Protein AF-A0A962VUH9-F1 (afdb_monomer)

Sequence (78 aa):
MSKQVQKKAAPRVDVCSLEADMAFFEARLSLAGEADDTVYQRAQIKTYQTLGRLLGETLKTLRLQPRPKQGNGGPATA

pLDDT: mean 78.01, std 18.22, range [40.44, 97.56]

Solvent-accessible surface area (backbone atoms only — not comparable to full-atom values): 5069 Å² total; per-residue (Å²): 137,85,82,79,78,80,78,76,75,75,86,77,82,53,68,68,62,54,51,50,53,43,53,50,38,52,55,54,49,60,56,61,71,80,53,80,95,40,76,66,54,56,50,50,49,53,49,43,54,53,50,45,51,57,50,50,54,50,50,52,53,60,70,69,48,76,74,76,76,77,75,88,75,77,82,79,86,127

Foldseek 3Di:
DDDDDPPPDDPDDDLVVLVVLLVVLVVLLVVLVVDDDDPVSVVSNVVSVVVNVVSVVVSVVVVPDDDPPPDDDDDDDD

Structure (mmCIF, N/CA/C/O backbone):
data_AF-A0A962VUH9-F1
#
_entry.id   AF-A0A962VUH9-F1
#
loop_
_atom_site.group_PDB
_atom_site.id
_atom_site.type_symbol
_atom_site.label_atom_id
_atom_site.label_alt_id
_atom_site.label_comp_id
_atom_site.label_asym_id
_atom_site.label_entity_id
_atom_site.label_seq_id
_atom_site.pdbx_PDB_ins_code
_atom_site.Cartn_x
_atom_site.Cartn_y
_atom_site.Cartn_z
_atom_site.occupancy
_atom_site.B_iso_or_equiv
_atom_site.auth_seq_id
_atom_site.auth_comp_id
_atom_site.auth_asym_id
_atom_site.auth_atom_id
_atom_site.pdbx_PDB_model_num
ATOM 1 N N . MET A 1 1 ? -34.489 32.631 18.826 1.00 40.44 1 MET A N 1
ATOM 2 C CA . MET A 1 1 ? -34.190 31.760 17.665 1.00 40.44 1 MET A CA 1
ATOM 3 C C . MET A 1 1 ? -32.820 31.128 17.873 1.00 40.44 1 MET A C 1
ATOM 5 O O . MET A 1 1 ? -31.808 31.776 17.633 1.00 40.44 1 MET A O 1
ATOM 9 N N . SER A 1 2 ? -32.776 29.907 18.403 1.00 44.75 2 SER A N 1
ATOM 10 C CA . SER A 1 2 ? -31.527 29.232 18.778 1.00 44.75 2 SER A CA 1
ATOM 11 C C . SER A 1 2 ? -30.979 28.454 17.582 1.00 44.75 2 SER A C 1
ATOM 13 O O . SER A 1 2 ? -31.601 27.497 17.127 1.00 44.75 2 SER A O 1
ATOM 15 N N . LYS A 1 3 ? -29.832 28.879 17.042 1.00 48.69 3 LYS A N 1
ATOM 16 C CA . LYS A 1 3 ? -29.152 28.195 15.935 1.00 48.69 3 LYS A CA 1
ATOM 17 C C . LYS A 1 3 ? -28.472 26.931 16.474 1.00 48.69 3 LYS A C 1
ATOM 19 O O . LYS A 1 3 ? -27.420 27.022 17.100 1.00 48.69 3 LYS A O 1
ATOM 24 N N . GLN A 1 4 ? -29.070 25.759 16.255 1.00 54.69 4 GLN A N 1
ATOM 25 C CA . GLN A 1 4 ? -28.375 24.490 16.478 1.00 54.69 4 GLN A CA 1
ATOM 26 C C . GLN A 1 4 ? -27.276 24.334 15.422 1.00 54.69 4 GLN A C 1
ATOM 28 O O . GLN A 1 4 ? -27.548 24.149 14.238 1.00 54.69 4 GLN A O 1
ATOM 33 N N . VAL A 1 5 ? -26.021 24.423 15.857 1.00 56.03 5 VAL A N 1
ATOM 34 C CA . VAL A 1 5 ? -24.855 24.100 15.033 1.00 56.03 5 VAL A CA 1
ATOM 35 C C . VAL A 1 5 ? -24.810 22.580 14.891 1.00 56.03 5 VAL A C 1
ATOM 37 O O . VAL A 1 5 ? -24.423 21.869 15.819 1.00 56.03 5 VAL A O 1
ATOM 40 N N . GLN A 1 6 ? -25.247 22.072 13.739 1.00 56.84 6 GLN A N 1
ATOM 41 C CA . GLN A 1 6 ? -25.100 20.665 13.374 1.00 56.84 6 GLN A CA 1
ATOM 42 C C . GLN A 1 6 ? -23.604 20.328 13.317 1.00 56.84 6 GLN A C 1
ATOM 44 O O . GLN A 1 6 ? -22.899 20.694 12.376 1.00 56.84 6 GLN A O 1
ATOM 49 N N . LYS A 1 7 ? -23.098 19.639 14.346 1.00 56.94 7 LYS A N 1
ATOM 50 C CA . LYS A 1 7 ? -21.763 19.034 14.320 1.00 56.94 7 LYS A CA 1
ATOM 51 C C . LYS A 1 7 ? -21.767 17.954 13.236 1.00 56.94 7 LYS A C 1
ATOM 53 O O . LYS A 1 7 ? -22.298 16.870 13.460 1.00 56.94 7 LYS A O 1
ATOM 58 N N . LYS A 1 8 ? -21.198 18.251 12.062 1.00 54.25 8 LYS A N 1
ATOM 59 C CA . LYS A 1 8 ? -20.894 17.237 11.041 1.00 54.25 8 LYS A CA 1
ATOM 60 C C . LYS A 1 8 ? -20.033 16.162 11.702 1.00 54.25 8 LYS A C 1
ATOM 62 O O . LYS A 1 8 ? -18.906 16.439 12.106 1.00 54.25 8 LYS A O 1
ATOM 67 N N . ALA A 1 9 ? -20.590 14.965 11.865 1.00 59.66 9 ALA A N 1
ATOM 68 C CA . ALA A 1 9 ? -19.835 13.816 12.331 1.00 59.66 9 ALA A CA 1
ATOM 69 C C . ALA A 1 9 ? -18.687 13.583 11.344 1.00 59.66 9 ALA A C 1
ATOM 71 O O . ALA A 1 9 ? -18.921 13.475 10.139 1.00 59.66 9 ALA A O 1
ATOM 72 N N . ALA A 1 10 ? -17.452 13.566 11.846 1.00 59.72 10 ALA A N 1
ATOM 73 C CA . ALA A 1 10 ? -16.303 13.206 11.032 1.00 59.72 10 ALA A CA 1
ATOM 74 C C . ALA A 1 10 ? -16.556 11.822 10.405 1.00 59.72 10 ALA A C 1
ATOM 76 O O . ALA A 1 10 ? -17.100 10.951 11.099 1.00 59.72 10 ALA A O 1
ATOM 77 N N . PRO A 1 11 ? -16.207 11.613 9.122 1.00 61.94 11 PRO A N 1
ATOM 78 C CA . PRO A 1 11 ? -16.339 10.305 8.502 1.00 61.94 11 PRO A CA 1
ATOM 79 C C . PRO A 1 11 ? -15.549 9.302 9.342 1.00 61.94 11 PRO A C 1
ATOM 81 O O . PRO A 1 11 ? -14.335 9.425 9.505 1.00 61.94 11 PRO A O 1
ATOM 84 N N . ARG A 1 12 ? -16.262 8.350 9.952 1.00 68.81 12 ARG A N 1
ATOM 85 C CA . ARG A 1 12 ? -15.627 7.252 10.675 1.00 68.81 12 ARG A CA 1
ATOM 86 C C . ARG A 1 12 ? -15.009 6.354 9.620 1.00 68.81 12 ARG A C 1
ATOM 88 O O . ARG A 1 12 ? -15.731 5.775 8.815 1.00 68.81 12 ARG A O 1
ATOM 95 N N . VAL A 1 13 ? -13.687 6.295 9.604 1.00 72.00 13 VAL A N 1
ATOM 96 C CA . VAL A 1 13 ? -12.961 5.350 8.765 1.00 72.00 13 VAL A CA 1
ATOM 97 C C . VAL A 1 13 ? -13.283 3.947 9.277 1.00 72.00 13 VAL A C 1
ATOM 99 O O . VAL A 1 13 ? -13.048 3.651 10.450 1.00 72.00 13 VAL A O 1
ATOM 102 N N . ASP A 1 14 ? -13.892 3.129 8.423 1.00 83.88 14 ASP A N 1
ATOM 103 C CA . ASP A 1 14 ? -14.255 1.757 8.761 1.00 83.88 14 ASP A CA 1
ATOM 104 C C . ASP A 1 14 ? -13.033 0.835 8.678 1.00 83.88 14 ASP A C 1
ATOM 106 O O . ASP A 1 14 ? -12.220 0.942 7.759 1.00 83.88 14 ASP A O 1
ATOM 110 N N . VAL A 1 15 ? -12.907 -0.074 9.647 1.00 86.06 15 VAL A N 1
ATOM 111 C CA . VAL A 1 15 ? -11.765 -0.994 9.748 1.00 86.06 15 VAL A CA 1
ATOM 112 C C . VAL A 1 15 ? -11.720 -1.924 8.537 1.00 86.06 15 VAL A C 1
ATOM 114 O O . VAL A 1 15 ? -10.640 -2.127 7.988 1.00 86.06 15 VAL A O 1
ATOM 117 N N . CYS A 1 16 ? -12.872 -2.422 8.074 1.00 88.38 16 CYS A 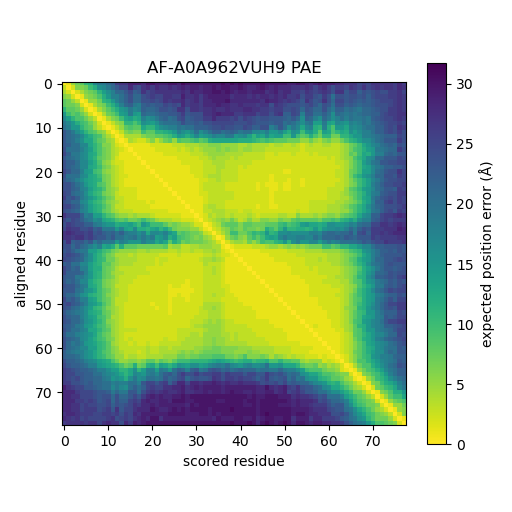N 1
ATOM 118 C CA . CYS A 1 16 ? -12.932 -3.324 6.924 1.00 88.38 16 CYS A CA 1
ATOM 119 C C . CYS A 1 16 ? -12.465 -2.633 5.636 1.00 88.38 16 CYS A C 1
ATOM 121 O O . CYS A 1 16 ? -11.750 -3.243 4.843 1.00 88.38 16 CYS A O 1
ATOM 123 N N . SER A 1 17 ? -12.807 -1.355 5.438 1.00 90.12 17 SER A N 1
ATOM 124 C CA . SER A 1 17 ? -12.314 -0.584 4.288 1.00 90.12 17 SER A CA 1
ATOM 125 C C . SER A 1 17 ? -10.788 -0.465 4.286 1.00 90.12 17 SER A C 1
ATOM 127 O O . SER A 1 17 ? -10.162 -0.661 3.249 1.00 90.12 17 SER A O 1
ATOM 129 N N . LEU A 1 18 ? -10.169 -0.215 5.445 1.00 91.38 18 LEU A N 1
ATOM 130 C CA . LEU A 1 18 ? -8.705 -0.138 5.538 1.00 91.38 18 LEU A CA 1
ATOM 131 C C . LEU A 1 18 ? -8.027 -1.502 5.350 1.00 91.38 18 LEU A C 1
ATOM 133 O O . LEU A 1 18 ? -6.927 -1.579 4.808 1.00 91.38 18 LEU A O 1
ATOM 137 N N . GLU A 1 19 ? -8.661 -2.585 5.799 1.00 92.75 19 GLU A N 1
ATOM 138 C CA . GLU A 1 19 ? -8.173 -3.945 5.553 1.00 92.75 19 GLU A CA 1
ATOM 139 C C . GLU A 1 19 ? -8.232 -4.305 4.061 1.00 92.75 19 GLU A C 1
ATOM 141 O O . GLU A 1 19 ? -7.297 -4.917 3.543 1.00 92.75 19 GLU A O 1
ATOM 146 N N . ALA A 1 20 ? -9.277 -3.869 3.352 1.00 94.81 20 ALA A N 1
ATOM 147 C CA . ALA A 1 20 ? -9.380 -4.031 1.905 1.00 94.81 20 ALA A CA 1
ATOM 148 C C . ALA A 1 20 ? -8.276 -3.260 1.158 1.00 94.81 20 ALA A C 1
ATOM 150 O O . ALA A 1 20 ? -7.645 -3.817 0.258 1.00 94.81 20 ALA A O 1
ATOM 151 N N . ASP A 1 21 ? -7.988 -2.020 1.565 1.00 95.31 21 ASP A N 1
ATOM 152 C CA . ASP A 1 21 ? -6.886 -1.227 1.003 1.00 95.31 21 ASP A CA 1
ATOM 153 C C . ASP A 1 21 ? -5.525 -1.907 1.229 1.00 95.31 21 ASP A C 1
ATOM 155 O O . ASP A 1 21 ? -4.696 -1.973 0.319 1.00 95.31 21 ASP A O 1
ATOM 159 N N . MET A 1 22 ? -5.302 -2.478 2.420 1.00 95.38 22 MET A N 1
ATOM 160 C CA . MET A 1 22 ? -4.103 -3.271 2.706 1.00 95.38 22 MET A CA 1
ATOM 161 C C . MET A 1 22 ? -3.968 -4.476 1.769 1.00 95.38 22 MET A C 1
ATOM 163 O O . MET A 1 22 ? -2.910 -4.657 1.165 1.00 95.38 22 MET A O 1
ATOM 167 N N . ALA A 1 23 ? -5.032 -5.268 1.617 1.00 95.88 23 ALA A N 1
ATOM 168 C CA . ALA A 1 23 ? -5.028 -6.431 0.733 1.00 95.88 23 ALA A CA 1
ATOM 169 C C . ALA A 1 23 ? -4.748 -6.033 -0.728 1.00 95.88 23 ALA A C 1
ATOM 171 O O . ALA A 1 23 ? -4.012 -6.721 -1.438 1.00 95.88 23 ALA A O 1
ATOM 172 N N . PHE A 1 24 ? -5.276 -4.888 -1.172 1.00 96.00 24 PHE A N 1
ATOM 173 C CA . PHE A 1 24 ? -4.984 -4.341 -2.494 1.00 96.00 24 PHE A CA 1
ATOM 174 C C . PHE A 1 24 ? -3.501 -3.971 -2.658 1.00 96.00 24 PHE A C 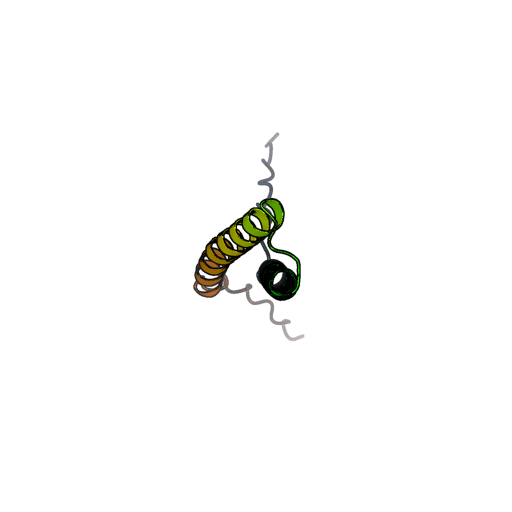1
ATOM 176 O O . PHE A 1 24 ? -2.892 -4.312 -3.677 1.00 96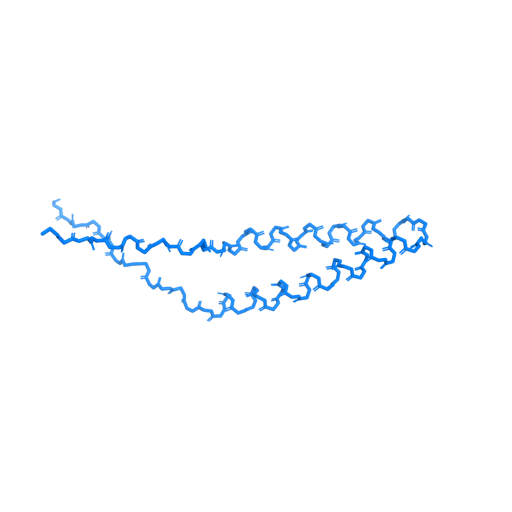.00 24 PHE A O 1
ATOM 183 N N . PHE A 1 25 ? -2.893 -3.304 -1.671 1.00 95.81 25 PHE A N 1
ATOM 184 C CA . PHE A 1 25 ? -1.468 -2.957 -1.724 1.00 95.81 25 PHE A CA 1
ATOM 185 C C . PHE A 1 25 ? -0.580 -4.201 -1.776 1.00 95.81 25 PHE A C 1
ATOM 187 O O . PHE A 1 25 ? 0.359 -4.238 -2.570 1.00 95.81 25 PHE A O 1
ATOM 194 N N . GLU A 1 26 ? -0.892 -5.224 -0.979 1.00 94.56 26 GLU A N 1
ATOM 195 C CA . GLU A 1 26 ? -0.170 -6.499 -0.984 1.00 94.56 26 GLU A CA 1
ATOM 196 C C . GLU A 1 26 ? -0.254 -7.182 -2.351 1.00 94.56 26 GLU A C 1
ATOM 198 O O . GLU A 1 26 ? 0.781 -7.494 -2.939 1.00 94.56 26 GLU A O 1
ATOM 203 N N . ALA A 1 27 ? -1.457 -7.303 -2.922 1.00 94.94 27 ALA A N 1
ATOM 204 C CA . ALA A 1 27 ? -1.641 -7.866 -4.258 1.00 94.94 27 ALA A CA 1
ATOM 205 C C . ALA A 1 27 ? -0.854 -7.089 -5.330 1.00 94.94 27 ALA A C 1
ATOM 207 O O . ALA A 1 27 ? -0.237 -7.682 -6.221 1.00 94.94 27 ALA A O 1
ATOM 208 N N . ARG A 1 28 ? -0.830 -5.752 -5.238 1.00 92.75 28 ARG A N 1
ATOM 209 C CA . ARG A 1 28 ? -0.095 -4.905 -6.184 1.00 92.75 28 ARG A CA 1
ATOM 210 C C . ARG A 1 28 ? 1.419 -5.080 -6.063 1.00 92.75 28 ARG A C 1
ATOM 212 O O . ARG A 1 28 ? 2.098 -5.098 -7.089 1.00 92.75 28 ARG A O 1
ATOM 219 N N . LEU A 1 29 ? 1.935 -5.222 -4.842 1.00 92.56 29 LEU A N 1
ATOM 220 C CA . LEU A 1 29 ? 3.349 -5.492 -4.579 1.00 92.56 29 LEU A CA 1
ATOM 221 C C . LEU A 1 29 ? 3.766 -6.881 -5.068 1.00 92.56 29 LEU A C 1
ATOM 223 O O . LEU A 1 29 ? 4.824 -6.994 -5.681 1.00 92.56 29 LEU A O 1
ATOM 227 N N . SER A 1 30 ? 2.931 -7.906 -4.870 1.00 91.00 30 SER A N 1
ATOM 228 C CA . SER A 1 30 ? 3.176 -9.252 -5.403 1.00 91.00 30 SER A CA 1
ATOM 229 C C . SER A 1 30 ? 3.271 -9.248 -6.927 1.00 91.00 30 SER A C 1
ATOM 231 O O . SER A 1 30 ? 4.182 -9.847 -7.485 1.00 91.00 30 SER A O 1
ATOM 233 N N . LEU A 1 31 ? 2.389 -8.510 -7.609 1.00 88.38 31 LEU A N 1
ATOM 234 C CA . LEU A 1 31 ? 2.427 -8.395 -9.069 1.00 88.38 31 LEU A CA 1
ATOM 235 C C . LEU A 1 31 ? 3.655 -7.619 -9.573 1.00 88.38 31 LEU A C 1
ATOM 237 O O . LEU A 1 31 ? 4.182 -7.909 -10.642 1.00 88.38 31 LEU A O 1
ATOM 241 N N . ALA A 1 32 ? 4.122 -6.628 -8.811 1.00 84.19 32 ALA A N 1
ATOM 242 C CA . ALA A 1 32 ? 5.306 -5.845 -9.157 1.00 84.19 32 ALA A CA 1
ATOM 243 C C . ALA A 1 32 ? 6.630 -6.618 -8.984 1.00 84.19 32 ALA A C 1
ATOM 245 O O . ALA A 1 32 ? 7.675 -6.074 -9.322 1.00 84.19 32 ALA A O 1
ATOM 246 N N . GLY A 1 33 ? 6.625 -7.848 -8.464 1.00 71.56 33 GLY A N 1
ATOM 247 C CA . GLY A 1 33 ? 7.808 -8.719 -8.463 1.00 71.56 33 GLY A CA 1
ATOM 248 C C . GLY A 1 33 ? 8.065 -9.411 -9.808 1.00 71.56 33 GLY A C 1
ATOM 249 O O . GLY A 1 33 ? 9.196 -9.792 -10.083 1.00 71.56 33 GLY A O 1
ATOM 250 N N . GLU A 1 34 ? 7.036 -9.522 -10.652 1.00 74.44 34 GLU A N 1
ATOM 251 C CA . GLU A 1 34 ? 7.047 -10.326 -11.886 1.00 74.44 34 GLU A CA 1
ATOM 252 C C . GLU A 1 34 ? 7.347 -9.507 -13.159 1.00 74.44 34 GLU A C 1
ATOM 254 O O . GLU A 1 34 ? 7.442 -10.064 -14.250 1.00 74.44 34 GLU A O 1
ATOM 259 N N . ALA A 1 35 ? 7.459 -8.179 -13.049 1.00 68.56 35 ALA A N 1
ATOM 260 C CA . ALA A 1 35 ? 7.625 -7.261 -14.182 1.00 68.56 35 ALA A CA 1
ATOM 261 C C . ALA A 1 35 ? 9.039 -6.654 -14.263 1.00 68.56 35 ALA A C 1
ATOM 263 O O . ALA A 1 35 ? 9.744 -6.582 -13.255 1.00 68.56 35 ALA A O 1
ATOM 264 N N . ASP A 1 36 ? 9.424 -6.164 -15.448 1.00 71.88 36 ASP A N 1
ATOM 265 C CA . ASP A 1 36 ? 10.740 -5.571 -15.731 1.00 71.88 36 ASP A CA 1
ATOM 266 C C . ASP A 1 36 ? 11.111 -4.423 -14.773 1.00 71.88 36 ASP A C 1
ATOM 268 O O . ASP A 1 36 ? 10.319 -3.516 -14.523 1.00 71.88 36 ASP A O 1
ATOM 272 N N . ASP A 1 37 ? 12.352 -4.402 -14.274 1.00 80.31 37 ASP A N 1
ATOM 273 C CA . ASP A 1 37 ? 12.803 -3.446 -13.252 1.00 80.31 37 ASP A CA 1
ATOM 274 C C . ASP A 1 37 ? 12.957 -2.000 -13.779 1.00 80.31 37 ASP A C 1
ATOM 276 O O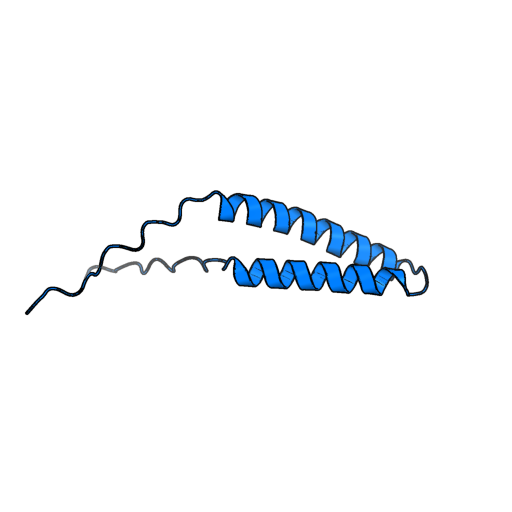 . ASP A 1 37 ? 14.049 -1.496 -14.073 1.00 80.31 37 ASP A O 1
ATOM 280 N N . THR A 1 38 ? 11.833 -1.288 -13.873 1.00 90.00 38 THR A N 1
ATOM 281 C CA . THR A 1 38 ? 11.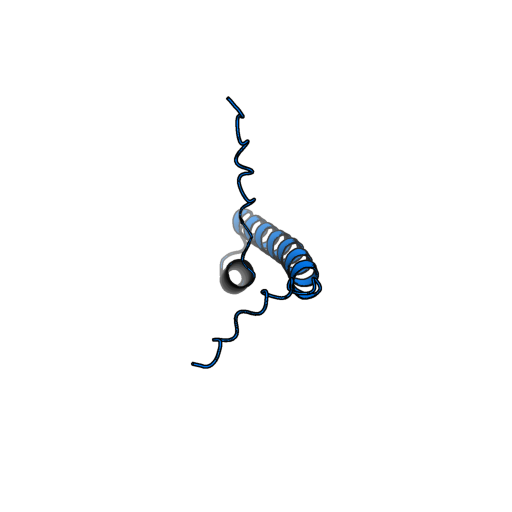779 0.124 -14.271 1.00 90.00 38 THR A CA 1
ATOM 282 C C . THR A 1 38 ? 11.865 1.076 -13.073 1.00 90.00 38 THR A C 1
ATOM 284 O O . THR A 1 38 ? 11.440 0.775 -11.956 1.00 90.00 38 THR A O 1
ATOM 287 N N . VAL A 1 39 ? 12.343 2.307 -13.309 1.00 92.69 39 VAL A N 1
ATOM 288 C CA . VAL A 1 39 ? 12.341 3.380 -12.289 1.00 92.69 39 VAL A CA 1
ATOM 289 C C . VAL A 1 39 ? 10.930 3.622 -11.739 1.00 92.69 39 VAL A C 1
ATOM 291 O O . VAL A 1 39 ? 10.756 3.825 -10.537 1.00 92.69 39 VAL A O 1
ATOM 294 N N . TYR A 1 40 ? 9.923 3.571 -12.612 1.00 90.62 40 TYR A N 1
ATOM 295 C CA . TYR A 1 40 ? 8.524 3.753 -12.240 1.00 90.62 40 TYR A CA 1
ATOM 296 C C . TYR A 1 40 ? 8.020 2.637 -11.320 1.00 90.62 40 TYR A C 1
ATOM 298 O O . TYR A 1 40 ? 7.373 2.912 -10.311 1.00 90.62 40 TYR A O 1
ATOM 306 N N . GLN A 1 41 ? 8.370 1.386 -11.612 1.00 91.00 41 GLN A N 1
ATOM 307 C CA . GLN A 1 41 ? 8.012 0.243 -10.778 1.00 91.00 41 GLN A CA 1
ATOM 308 C C . GLN A 1 41 ? 8.672 0.312 -9.403 1.00 91.00 41 GLN A C 1
ATOM 310 O O . GLN A 1 41 ? 7.994 0.143 -8.392 1.00 91.00 41 GLN A O 1
ATOM 315 N N . ARG A 1 42 ? 9.957 0.682 -9.335 1.00 91.81 42 ARG A N 1
ATOM 316 C CA . ARG A 1 42 ? 10.633 0.930 -8.051 1.00 91.81 42 ARG A CA 1
ATOM 317 C C . ARG A 1 42 ? 9.948 2.030 -7.241 1.00 91.81 42 ARG A C 1
ATOM 319 O O . ARG A 1 42 ? 9.847 1.914 -6.020 1.00 91.81 42 ARG A O 1
ATOM 326 N N . ALA A 1 43 ? 9.468 3.086 -7.899 1.00 93.81 43 ALA A N 1
ATOM 327 C CA . ALA A 1 43 ? 8.691 4.130 -7.241 1.00 93.81 43 ALA A CA 1
ATOM 328 C C . ALA A 1 43 ? 7.343 3.594 -6.730 1.00 93.81 43 ALA A C 1
ATOM 330 O O . ALA A 1 43 ? 7.032 3.802 -5.561 1.00 93.81 43 ALA A O 1
ATOM 331 N N . GLN A 1 44 ? 6.596 2.839 -7.547 1.00 93.31 44 GLN A N 1
ATOM 332 C CA . GLN A 1 44 ? 5.343 2.204 -7.122 1.00 93.31 44 GLN A CA 1
ATOM 333 C C . GLN A 1 44 ? 5.543 1.284 -5.914 1.00 93.31 44 GLN A C 1
ATOM 335 O O . GLN A 1 44 ? 4.796 1.390 -4.942 1.00 93.31 44 GLN A O 1
ATOM 340 N N . ILE A 1 45 ? 6.565 0.424 -5.939 1.00 94.12 45 ILE A N 1
ATOM 341 C CA . ILE A 1 45 ? 6.886 -0.479 -4.828 1.00 94.12 45 ILE A CA 1
ATOM 342 C C . ILE A 1 45 ? 7.123 0.324 -3.548 1.00 94.12 45 ILE A C 1
ATOM 344 O O . ILE A 1 45 ? 6.495 0.046 -2.526 1.00 94.12 45 ILE A O 1
ATOM 348 N N . LYS A 1 46 ? 7.963 1.368 -3.606 1.00 95.50 46 LYS A N 1
ATOM 349 C CA . LYS A 1 46 ? 8.205 2.249 -2.453 1.00 95.50 46 LYS A CA 1
ATOM 350 C C . LYS A 1 46 ? 6.912 2.884 -1.950 1.00 95.50 46 LYS A C 1
ATOM 352 O O . LYS A 1 46 ? 6.666 2.869 -0.748 1.00 95.50 46 LYS A O 1
ATOM 357 N N . THR A 1 47 ? 6.069 3.394 -2.846 1.00 96.12 47 THR A N 1
ATOM 358 C CA . THR A 1 47 ? 4.786 4.006 -2.482 1.00 96.12 47 THR A CA 1
ATOM 359 C C . THR A 1 47 ? 3.888 3.027 -1.733 1.00 96.12 47 THR A C 1
ATOM 361 O O . THR A 1 47 ? 3.457 3.338 -0.624 1.00 96.12 47 THR A O 1
ATOM 364 N N . TYR A 1 48 ? 3.632 1.838 -2.282 1.00 96.56 48 TYR A N 1
ATOM 365 C CA . TYR A 1 48 ? 2.727 0.871 -1.653 1.00 96.56 48 TYR A CA 1
ATOM 366 C C . TYR A 1 48 ? 3.290 0.297 -0.349 1.00 96.56 48 TYR A C 1
ATOM 368 O O . TYR A 1 48 ? 2.537 0.105 0.603 1.00 96.56 48 TYR A O 1
ATOM 376 N N . GLN A 1 49 ? 4.610 0.116 -0.246 1.00 95.88 49 GLN A N 1
ATOM 377 C CA . GLN A 1 49 ? 5.256 -0.259 1.016 1.00 95.88 49 GLN A CA 1
ATOM 378 C C . GLN A 1 49 ? 5.092 0.821 2.093 1.00 95.88 49 GLN A C 1
ATOM 380 O O . GLN A 1 49 ? 4.782 0.510 3.246 1.00 95.88 49 GLN A O 1
ATOM 385 N N . THR A 1 50 ? 5.291 2.096 1.741 1.00 97.56 50 THR A N 1
ATOM 386 C CA . THR A 1 50 ? 5.114 3.210 2.681 1.00 97.56 50 THR A CA 1
ATOM 387 C C . THR A 1 50 ? 3.657 3.339 3.117 1.00 97.56 50 THR A C 1
ATOM 389 O O . THR A 1 50 ? 3.395 3.438 4.315 1.00 97.56 50 THR A O 1
ATOM 392 N N . LEU A 1 51 ? 2.711 3.283 2.176 1.00 96.81 51 LEU A N 1
ATOM 393 C CA . LEU A 1 51 ? 1.281 3.350 2.479 1.00 96.81 51 LEU A CA 1
ATOM 394 C C . LEU A 1 51 ? 0.833 2.182 3.365 1.00 96.81 51 LEU A C 1
ATOM 396 O O . LEU A 1 51 ? 0.176 2.416 4.376 1.00 96.81 51 LEU A O 1
ATOM 400 N N . GLY A 1 52 ? 1.250 0.951 3.054 1.00 96.38 52 GLY A N 1
ATOM 401 C CA . GLY A 1 52 ? 0.939 -0.228 3.865 1.00 96.38 52 GLY A CA 1
ATOM 402 C C . GLY A 1 52 ? 1.448 -0.114 5.304 1.00 96.38 52 GLY A C 1
ATOM 403 O O . GLY A 1 52 ? 0.728 -0.455 6.241 1.00 96.38 52 GLY A O 1
ATOM 404 N N . ARG A 1 53 ? 2.651 0.444 5.515 1.00 96.19 53 ARG A N 1
ATOM 405 C CA . ARG A 1 53 ? 3.192 0.680 6.865 1.00 96.19 53 ARG A CA 1
ATOM 406 C C . ARG A 1 53 ? 2.336 1.666 7.662 1.00 96.19 53 ARG A C 1
ATOM 408 O O . ARG A 1 53 ? 1.931 1.346 8.778 1.00 96.19 53 ARG A O 1
ATOM 415 N N . LEU A 1 54 ? 2.047 2.834 7.085 1.00 95.44 54 LEU A N 1
ATOM 416 C CA . LEU A 1 54 ? 1.246 3.880 7.735 1.00 95.44 54 LEU A CA 1
ATOM 417 C C . LEU A 1 54 ? -0.174 3.386 8.048 1.00 95.44 54 LEU A C 1
ATOM 419 O O . LEU A 1 54 ? -0.719 3.633 9.129 1.00 95.44 54 LEU A O 1
ATOM 423 N N . LEU A 1 55 ? -0.767 2.643 7.113 1.00 94.12 55 LEU A N 1
ATOM 424 C CA . LEU A 1 55 ? -2.103 2.089 7.274 1.00 94.12 55 LEU A CA 1
ATOM 425 C C . LEU A 1 55 ? -2.136 0.981 8.332 1.00 94.12 55 LEU A C 1
ATOM 427 O O . LEU A 1 55 ? -3.042 0.948 9.163 1.00 94.12 55 LEU A O 1
ATOM 431 N N . GLY A 1 56 ? -1.110 0.129 8.374 1.00 92.31 56 GLY A N 1
ATOM 432 C CA . GLY A 1 56 ? -0.949 -0.896 9.403 1.00 92.31 56 GLY A CA 1
ATOM 433 C C . GLY A 1 56 ? -0.813 -0.313 10.815 1.00 92.31 56 GLY A C 1
ATOM 434 O O . GLY A 1 56 ? -1.401 -0.842 11.760 1.00 92.31 56 GLY A O 1
ATOM 435 N N . GLU A 1 57 ? -0.089 0.797 10.982 1.00 92.50 57 GLU A N 1
ATOM 436 C CA . GLU A 1 57 ? -0.008 1.533 12.256 1.00 92.50 57 GLU A CA 1
ATOM 437 C C . GLU A 1 57 ? -1.365 2.127 12.666 1.00 92.50 57 GLU A C 1
ATOM 439 O O . GLU A 1 57 ? -1.780 2.031 13.829 1.00 92.50 57 GLU A O 1
ATOM 444 N N . THR A 1 58 ? -2.101 2.662 11.691 1.00 90.38 58 THR A N 1
ATOM 445 C CA . THR A 1 58 ? -3.459 3.183 11.893 1.00 90.38 58 THR A CA 1
ATOM 446 C C . THR A 1 58 ? -4.412 2.069 12.334 1.00 90.38 58 THR A C 1
ATOM 448 O O . THR A 1 58 ? -5.114 2.213 13.335 1.00 90.38 58 THR A O 1
ATOM 451 N N . LEU A 1 59 ? -4.387 0.916 11.662 1.00 89.25 59 LEU A N 1
ATOM 452 C CA . LEU A 1 59 ? -5.212 -0.246 12.000 1.00 89.25 59 LEU A CA 1
ATOM 453 C C . LEU A 1 59 ? -4.893 -0.813 13.383 1.00 89.25 59 LEU A C 1
ATOM 455 O O . LEU A 1 59 ? -5.812 -1.156 14.125 1.00 89.25 59 LEU A O 1
ATOM 459 N N . LYS A 1 60 ? -3.614 -0.880 13.771 1.00 89.19 60 LYS A N 1
ATOM 460 C CA . LYS A 1 60 ? -3.227 -1.271 15.138 1.00 89.19 60 LYS A CA 1
ATOM 461 C C . LYS A 1 60 ? -3.861 -0.343 16.170 1.00 89.19 60 LYS A C 1
ATOM 463 O O . LYS A 1 60 ? -4.466 -0.821 17.124 1.00 89.19 60 LYS A O 1
ATOM 468 N N . THR A 1 61 ? -3.786 0.966 15.944 1.00 87.75 61 THR A N 1
ATOM 469 C CA . THR A 1 61 ? -4.400 1.966 16.829 1.00 87.75 61 THR A CA 1
ATOM 470 C C . THR A 1 61 ? -5.917 1.792 16.908 1.00 87.75 61 THR A C 1
ATOM 472 O O . THR A 1 61 ? -6.478 1.776 18.000 1.00 87.75 61 THR A O 1
ATOM 475 N N . LEU A 1 62 ? -6.587 1.601 15.768 1.00 84.88 62 LEU A N 1
ATOM 476 C CA . LEU A 1 62 ? -8.040 1.421 15.706 1.00 84.88 62 LEU A CA 1
ATOM 477 C C . LEU A 1 62 ? -8.512 0.111 16.353 1.00 84.88 62 LEU A C 1
ATOM 479 O O . LEU A 1 62 ? -9.566 0.097 16.980 1.00 84.88 62 LEU A O 1
ATOM 483 N N . ARG A 1 63 ? -7.739 -0.976 16.250 1.00 82.69 63 ARG A N 1
ATOM 484 C CA . ARG A 1 63 ? -8.059 -2.265 16.892 1.00 82.69 63 ARG A CA 1
ATOM 485 C C . ARG A 1 63 ? -7.880 -2.234 18.412 1.00 82.69 63 ARG A C 1
ATOM 487 O O . ARG A 1 63 ? -8.575 -2.963 19.112 1.00 82.69 63 ARG A O 1
ATOM 494 N N . LEU A 1 64 ? -6.961 -1.408 18.916 1.00 82.19 64 LEU A N 1
ATOM 495 C CA . LEU A 1 64 ? -6.721 -1.225 20.352 1.00 82.19 64 LEU A CA 1
ATOM 496 C C . LEU A 1 64 ? -7.710 -0.250 21.007 1.00 82.19 64 LEU A C 1
ATOM 498 O O . LEU A 1 64 ? -7.836 -0.243 22.231 1.00 82.19 64 LEU A O 1
ATOM 502 N N . GLN A 1 65 ? -8.421 0.560 20.219 1.00 72.88 65 GLN A N 1
ATOM 503 C CA . GLN A 1 65 ? -9.494 1.407 20.729 1.00 72.88 65 GLN A CA 1
ATOM 504 C C . GLN A 1 65 ? -10.639 0.514 21.237 1.00 72.88 65 GLN A C 1
ATOM 506 O O . GLN A 1 65 ? -11.190 -0.279 20.466 1.00 72.88 65 GLN A O 1
ATOM 511 N N . PRO A 1 66 ? -11.046 0.633 22.515 1.00 58.84 66 PRO A N 1
ATOM 512 C CA . PRO A 1 66 ? -12.255 -0.018 22.989 1.00 58.84 66 PRO A CA 1
ATOM 513 C C . PRO A 1 66 ? -13.411 0.467 22.120 1.00 58.84 66 PRO A C 1
ATOM 515 O O . PRO A 1 66 ? -13.624 1.678 2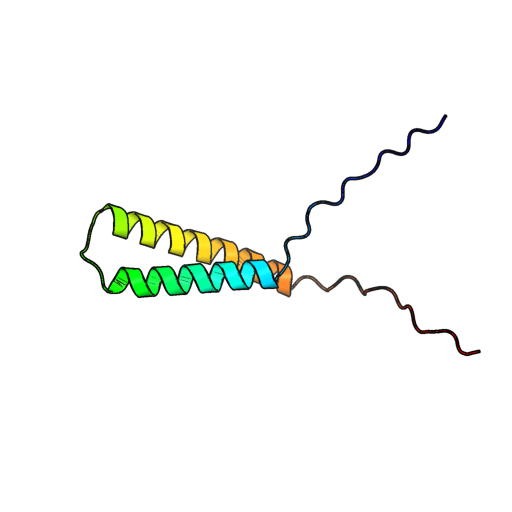2.005 1.00 58.84 66 PRO A O 1
ATOM 518 N N . ARG A 1 67 ? -14.172 -0.451 21.507 1.00 59.22 67 ARG A N 1
ATOM 519 C CA . ARG A 1 67 ? -15.417 -0.047 20.847 1.00 59.22 67 ARG A CA 1
ATOM 520 C C . ARG A 1 67 ? -16.228 0.734 21.883 1.00 59.22 67 ARG A C 1
ATOM 522 O O . ARG A 1 67 ? -16.444 0.198 22.977 1.00 59.22 67 ARG A O 1
ATOM 529 N N . PRO A 1 68 ? -16.681 1.967 21.593 1.00 53.75 68 PRO A N 1
ATOM 530 C CA . PRO A 1 68 ? -17.659 2.599 22.459 1.00 53.75 68 PRO A CA 1
ATOM 531 C C . PRO A 1 68 ? -18.824 1.617 22.557 1.00 53.75 68 PRO A C 1
ATOM 533 O O . PRO A 1 68 ? -19.352 1.207 21.522 1.00 53.75 68 PRO A O 1
ATOM 536 N N . LYS A 1 69 ? -19.139 1.166 23.783 1.00 50.59 69 LYS A N 1
ATOM 537 C CA . LYS A 1 69 ? -20.265 0.268 24.058 1.00 50.59 69 LYS A CA 1
ATOM 538 C C . LYS A 1 69 ? -21.458 0.804 23.281 1.00 50.59 69 LYS A C 1
ATOM 540 O O . LYS A 1 69 ? -21.973 1.875 23.598 1.00 50.59 69 LYS A O 1
ATOM 545 N N . GLN A 1 70 ? -21.838 0.086 22.233 1.00 49.56 70 GLN A N 1
ATOM 546 C CA . GLN A 1 70 ? -23.052 0.354 21.494 1.00 49.56 70 GLN A CA 1
ATOM 547 C C . GLN A 1 70 ? -24.169 0.191 22.521 1.00 49.56 70 GLN A C 1
ATOM 549 O O . GLN A 1 70 ? -24.341 -0.885 23.092 1.00 49.56 70 GLN A O 1
ATOM 554 N N . GLY A 1 71 ? -24.770 1.322 22.891 1.00 46.88 71 GLY A N 1
ATOM 555 C CA . GLY A 1 71 ? -25.712 1.419 23.990 1.00 46.88 71 GLY A CA 1
ATOM 556 C C . GLY A 1 71 ? -26.812 0.377 23.847 1.00 46.88 71 GLY A C 1
ATOM 557 O O . GLY A 1 71 ? -27.470 0.287 22.817 1.00 46.88 71 GLY A O 1
ATOM 558 N N . ASN A 1 72 ? -26.936 -0.404 24.910 1.00 51.88 72 ASN A N 1
ATOM 559 C CA . ASN A 1 72 ? -28.031 -1.276 25.283 1.00 51.88 72 ASN A CA 1
ATOM 560 C C . ASN A 1 72 ? -29.396 -0.820 24.724 1.00 51.88 72 ASN A C 1
ATOM 562 O O . ASN A 1 72 ? -29.947 0.184 25.168 1.00 51.88 72 ASN A O 1
ATOM 566 N N . GLY A 1 73 ? -29.943 -1.588 23.786 1.00 46.91 73 GLY A N 1
ATOM 567 C CA . GLY A 1 73 ? -31.327 -1.497 23.329 1.00 46.91 73 GLY A CA 1
ATOM 568 C C . GLY A 1 73 ? -31.937 -2.891 23.308 1.00 46.91 73 GLY A C 1
ATOM 569 O O . GLY A 1 73 ? -32.300 -3.388 22.248 1.00 46.91 73 GLY A O 1
ATOM 570 N N . GLY A 1 74 ? -31.953 -3.564 24.463 1.00 44.16 74 GLY A N 1
ATOM 571 C CA . GLY A 1 74 ? -32.732 -4.7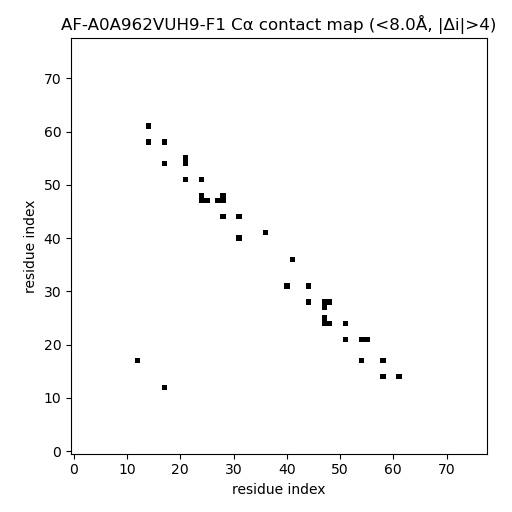91 24.620 1.00 44.16 74 GLY A CA 1
ATOM 572 C C . GLY A 1 74 ? -34.220 -4.482 24.410 1.00 44.16 74 GLY A C 1
ATOM 573 O O . GLY A 1 74 ? -34.675 -3.433 24.877 1.00 44.16 74 GLY A O 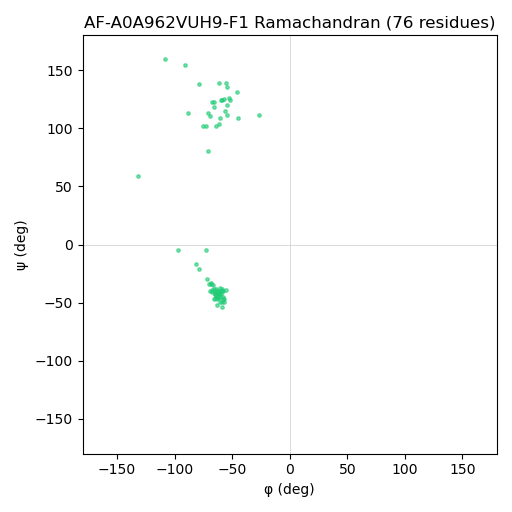1
ATOM 574 N N . PRO A 1 75 ? -34.988 -5.336 23.711 1.00 56.41 75 PRO A N 1
ATOM 575 C CA . PRO A 1 75 ? -36.422 -5.141 23.613 1.00 56.41 75 PRO A CA 1
ATOM 576 C C . PRO A 1 75 ? -37.032 -5.369 24.998 1.00 56.41 75 PRO A C 1
ATOM 578 O O . PRO A 1 75 ? -36.835 -6.416 25.617 1.00 56.41 75 PRO A O 1
ATOM 581 N N . ALA A 1 76 ? -37.737 -4.352 25.491 1.00 54.53 76 ALA A N 1
ATOM 582 C CA . ALA A 1 76 ? -38.605 -4.480 26.644 1.00 54.53 76 ALA A CA 1
ATOM 583 C C . ALA A 1 76 ? -39.673 -5.533 26.330 1.00 54.53 76 ALA A C 1
ATOM 585 O O . ALA A 1 76 ? -40.380 -5.443 25.327 1.00 54.53 76 ALA A O 1
ATOM 586 N N . THR A 1 77 ? -39.737 -6.535 27.195 1.00 49.62 77 THR A N 1
ATOM 587 C CA . THR A 1 77 ? -40.858 -7.456 27.354 1.00 49.62 77 THR A CA 1
ATOM 588 C C . THR A 1 77 ? -42.182 -6.691 27.384 1.00 49.62 77 THR A C 1
ATOM 590 O O . THR A 1 77 ? -42.314 -5.743 28.162 1.00 49.62 77 THR A O 1
ATOM 593 N N . ALA A 1 78 ? -43.148 -7.141 26.587 1.00 54.75 78 ALA A N 1
ATOM 594 C CA . ALA A 1 78 ? -44.574 -6.923 26.799 1.00 54.75 78 ALA A CA 1
ATOM 595 C C . ALA A 1 78 ? -45.266 -8.287 26.743 1.00 54.75 78 ALA A C 1
ATOM 597 O O . ALA A 1 78 ? -44.864 -9.092 25.869 1.00 54.75 78 ALA A O 1
#

Mean predicted aligned error: 12.43 Å

Radius of gyration: 20.83 Å; Cα contacts (8 Å, |Δi|>4): 19; chains: 1; bounding box: 57×42×43 Å

Nearest PDB structures (foldseek):
  4v78-assembly1_AO  TM=5.616E-01  e=4.478E+00  Escherichia coli K-12
  7qho-assembly1_I  TM=4.760E-01  e=5.804E+00  Corynebacterium glutamicum ATCC 13032
  6ha8-assembly1_o  TM=4.499E-01  e=4.778E+00  Bacillus subtilis subsp. subtilis str. 168

Secondary structure (DSSP, 8-state):
--------------HHHHHHHHHHHHHHHHHTTSS---HHHHHHHHHHHHHHHHHHHHHHHHHHSPPP-----PPP--

=== Feature glossary ===
Legend for the data blocks above and below:

— What the protein is —

The amino-acid sequence is the protein's primary structure: the linear order of residues from the N-terminus to the C-terminus, written in one-letter code. Everything else here — the 3D coordinates, the secondary structure, the domain annotations — is ultimately a consequence of this string.

Database cross-references. InterPro integrates a dozen domain/family signature databases into unified entries with residue-range hits. GO terms attach function/process/location labels with evidence codes. CATH codes position the fold in a four-level structural taxonomy. Organism is the NCBI-taxonomy species name.

— Where its atoms are —

The mmCIF block holds the 3D Cartesian coordinates of each backbone atom (N, Cα, C, O) in ångströms. mmCIF is the PDB's canonical archive format — a tagged-loop text representation of the atomic model.

The six renders are orthographic views along the three Cartesian axes in both directions. Representation (cartoon, sticks, or surface) and color scheme (sequence-rainbow or by-chain) vary across proteins so the training set covers all the common visualization conventions.

— Local backbone conformation —

Secondary structure is the local, repeating backbone conformation. DSSP classifies it into eight states by reading the hydrogen-bond network: three helix types (H, G, I), two β types (E, B), two non-regular types (T, S), and unstructured coil (-).

SS3 is a coarse helix/strand/coil call (letters a/b/c) made by the P-SEA algorithm from inter-Cα distances and dihedrals. It is less detailed than DSSP but needs only Cα positions.

Backbone dihedral angles. Every residue except chain termini has a φ (preceding-C → N → Cα → C) and a ψ (N → Cα → C → next-N). They are reported in degrees following the IUPAC sign convention. Secondary structure is essentially a statement about which (φ, ψ) basin each residue occupies.

— Global shape and packing —

The geometric summary reports three shape descriptors. Rg (radius of gyration) measures how spread out the Cα atoms are about their centre of mass; compact globular proteins have small Rg, elongated or unfolded ones large. Cα contacts (<8 Å, |i−j|>4) count long-range residue pairs in spatial proximity — high for tightly packed folds, near zero for rods or random coil. The bounding-box extents give the protein's footprint along x, y, z in Å.

Solvent accessibility: the surface area of each residue that a 1.4 Å water probe can touch, in Å². When only backbone atoms are present the absolute values are lower than full-atom SASA (side chains contribute most of the area) and are flagged as backbone-only.

Plot images: a contact map (which residues are close in 3D, as an N×N binary image), a Ramachandran scatter (backbone torsion angles, revealing secondary-structure composition at a glance), and — for AlphaFold structures — a PAE heatmap (pairwise prediction confidence).

— Structural neighborhood —

Foldseek's 3Di representation compresses backbone geometry into a per-residue letter drawn from a learned twenty-state alphabet. It captures the tertiary interaction patt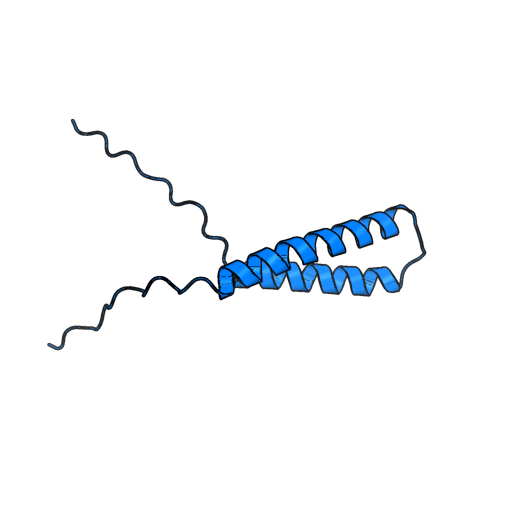ern around each residue — which residues are packed against it in space, regardless of where they are in sequence.

Structural nearest neighbors (via Foldseek easy-search vs the PDB). Reported per hit: target PDB id, E-value, and alignment TM-score. A TM-score above ~0.5 is the conventional threshold for 'same fold'.

— Confidence and disorder —

pLDDT (predicted Local Distance Difference Test) is AlphaFold's per-residue confidence score, ranging from 0 to 100. Values above 90 indicate high confidence (typically well-packed cores); 70–90 is confident; 50–70 low confidence; below 50 usually means the region is disordered or the prediction is unreliable there. AlphaFold stores pLDDT in the mmCIF B-factor column.

For experimental (PDB) structures, the B-factor (temperature factor) quantifies the positional spread of each atom in the crystal — a combination of thermal vibration and static disorder — in units of Å². High B-factors mark flexible loops or poorly resolved regions; low B-factors mark the rigid, well-ordered core.

Predicted Aligned Error (PAE) is an AlphaFold confidence matrix: entry (i, j) is the expected error in the position of residue j, in ångströms, when the prediction is superimposed on the true structure at residue i. Low PAE within a block of residues means that block is internally rigid and well-predicted; high PAE between two blocks means their relative placement is uncertain even if each block individually is confident.